Protein AF-A0A7J2HFY8-F1 (afdb_monomer_lite)

Sequence (109 aa):
ETLKGYYGDPVTLMRVFLLDESTCERVFLRILSNLSELERDELWRERAKRGKHGGKIFVRLDKQEAFRGRIRQSDKDPIRVMVEIRGNLDSMRERLERRLQELEASDAP

Secondary structure (DSSP, 8-state):
-EEE-TTS-EEEPP------HHHHHHHHHHHHTTS-HHHHHHHHHHHHTT-SB--EEEEEE-HHHHHTT---B-SSS-EEEEEE--SBHHHHHHHHHHHHHHHHHHS--

Radius of gyration: 15.75 Å; chains: 1; bounding box: 35×38×42 Å

Foldseek 3Di:
DFDQDPVRDTDDDDDDDDDDPVVLLVVVLVLVLLDDPVRLVVQLVVQCVVPFFWAKGKFWFDPVCVVVVHTDGDPPPTDIDIRTDGGTSVVVSVVSVVVSVVVVVVPDD

Structure (mmCIF, N/CA/C/O backbone):
data_AF-A0A7J2HFY8-F1
#
_entry.id   AF-A0A7J2HFY8-F1
#
loop_
_atom_site.group_PDB
_atom_site.id
_atom_site.type_symbol
_atom_site.label_atom_id
_atom_site.label_alt_id
_atom_site.label_comp_id
_atom_site.label_asym_id
_atom_site.label_entity_id
_atom_site.label_seq_id
_atom_site.pdbx_PDB_ins_code
_atom_site.Cartn_x
_atom_site.Cartn_y
_atom_site.Cartn_z
_atom_site.occupancy
_atom_site.B_iso_or_equiv
_atom_site.auth_seq_id
_atom_site.auth_comp_id
_atom_site.auth_asym_id
_atom_site.auth_atom_id
_atom_site.pdbx_PDB_model_num
ATOM 1 N N . GLU A 1 1 ? -12.829 -18.811 7.360 1.00 56.19 1 GLU A N 1
ATOM 2 C CA . GLU A 1 1 ? -12.508 -19.351 8.703 1.00 56.19 1 GLU A CA 1
ATOM 3 C C . GLU A 1 1 ? -13.082 -18.411 9.754 1.00 56.19 1 GLU A C 1
ATOM 5 O O . GLU A 1 1 ? -12.958 -17.200 9.579 1.00 56.19 1 GLU A O 1
ATOM 10 N N . THR A 1 2 ? -13.717 -18.944 10.800 1.00 62.00 2 THR A N 1
ATOM 11 C CA . THR A 1 2 ? -14.179 -18.153 11.953 1.00 62.00 2 THR A CA 1
ATOM 12 C C . THR A 1 2 ? -13.101 -18.210 13.027 1.00 62.00 2 THR A C 1
ATOM 14 O O . THR A 1 2 ? -12.770 -19.284 13.523 1.00 62.00 2 THR A O 1
ATOM 17 N N . LEU A 1 3 ? -12.515 -17.061 13.340 1.00 79.12 3 LEU A N 1
ATOM 18 C CA . LEU A 1 3 ? -11.517 -16.885 14.387 1.00 79.12 3 LEU A CA 1
ATOM 19 C C . LEU A 1 3 ? -12.171 -16.304 15.640 1.00 79.12 3 LEU A C 1
ATOM 21 O O . LEU A 1 3 ? -13.273 -15.767 15.580 1.00 79.12 3 LEU A O 1
ATOM 25 N N . LYS A 1 4 ? -11.483 -16.385 16.779 1.00 74.44 4 LYS A N 1
ATOM 26 C CA . LYS A 1 4 ? -11.875 -15.646 17.984 1.00 74.44 4 LYS A CA 1
ATOM 27 C C . LYS A 1 4 ? -11.131 -14.315 18.013 1.00 74.44 4 LYS A C 1
ATOM 29 O O . LYS A 1 4 ? -9.905 -14.293 17.900 1.00 74.44 4 LYS A O 1
ATOM 34 N N . GLY A 1 5 ? -11.880 -13.222 18.113 1.00 70.12 5 GLY A N 1
ATOM 35 C CA . GLY A 1 5 ? -11.346 -11.877 18.296 1.00 70.12 5 GLY A CA 1
ATOM 36 C C . GLY A 1 5 ? -10.733 -11.689 19.683 1.00 70.12 5 GLY A C 1
ATOM 37 O O . GLY A 1 5 ? -10.768 -12.586 20.524 1.00 70.12 5 GLY A O 1
ATOM 38 N N . TYR A 1 6 ? -10.192 -10.496 19.936 1.00 73.44 6 TYR A N 1
ATOM 39 C CA . TYR A 1 6 ? -9.503 -10.169 21.192 1.00 73.44 6 TYR A CA 1
ATOM 40 C C . TYR A 1 6 ? -10.372 -10.402 22.445 1.00 73.44 6 TYR A C 1
ATOM 42 O O . TYR A 1 6 ? -9.861 -10.847 23.467 1.00 73.44 6 TYR A O 1
ATOM 50 N N . TYR A 1 7 ? -11.686 -10.177 22.345 1.00 78.25 7 TYR A N 1
ATOM 51 C CA . TYR A 1 7 ? -12.652 -10.390 23.431 1.00 78.25 7 TYR A CA 1
ATOM 52 C C . TYR A 1 7 ? -13.385 -11.742 23.364 1.00 78.25 7 TYR A C 1
ATOM 54 O O . TYR A 1 7 ? -14.337 -11.970 24.101 1.00 78.25 7 TYR A O 1
ATOM 62 N N . GLY A 1 8 ? -12.951 -12.663 22.497 1.00 79.38 8 GLY A N 1
ATOM 63 C CA . GLY A 1 8 ? -13.583 -13.975 22.332 1.00 79.38 8 GLY A CA 1
ATOM 64 C C . GLY A 1 8 ? -14.775 -14.002 21.372 1.00 79.38 8 GLY A C 1
ATOM 65 O O . GLY A 1 8 ? -15.261 -15.092 21.066 1.00 79.38 8 GLY A O 1
ATOM 66 N N . ASP A 1 9 ? -15.191 -12.847 20.844 1.00 84.62 9 ASP A N 1
ATOM 67 C CA . ASP A 1 9 ? -16.241 -12.746 19.829 1.00 84.62 9 ASP A CA 1
ATOM 68 C C . ASP A 1 9 ? -15.851 -13.486 18.537 1.00 84.62 9 ASP A C 1
ATOM 70 O O . ASP A 1 9 ? -14.680 -13.451 18.134 1.00 84.62 9 ASP A O 1
ATOM 74 N N . PRO A 1 10 ? -16.798 -14.149 17.848 1.00 83.94 10 PRO A N 1
ATOM 75 C CA . PRO A 1 10 ? -16.526 -14.767 16.559 1.00 83.94 10 PRO A CA 1
ATOM 76 C C . PRO A 1 10 ? -16.240 -13.692 15.502 1.00 83.94 10 PRO A C 1
ATOM 78 O O . PRO A 1 10 ? -17.049 -12.802 15.251 1.00 83.94 10 PRO A O 1
ATOM 81 N N . VAL A 1 11 ? -15.089 -13.799 14.844 1.00 85.50 11 VAL A N 1
ATOM 82 C CA . VAL A 1 11 ? -14.649 -12.915 13.762 1.00 85.50 11 VAL A CA 1
ATOM 83 C C . VAL A 1 11 ? -14.478 -13.731 12.490 1.00 85.50 11 VAL A C 1
ATOM 85 O O . VAL A 1 11 ? -13.813 -14.765 12.479 1.00 85.50 11 VAL A O 1
ATOM 88 N N . THR A 1 12 ? -15.033 -13.251 11.383 1.00 87.94 12 THR A N 1
ATOM 89 C CA . THR A 1 12 ? -14.832 -13.878 10.073 1.00 87.94 12 THR A CA 1
ATOM 90 C C . THR A 1 12 ? -13.541 -13.373 9.447 1.00 87.94 12 THR A C 1
ATOM 92 O O . THR A 1 12 ? -13.382 -12.172 9.226 1.00 87.94 12 THR A O 1
ATOM 95 N N . LEU A 1 13 ? -12.625 -14.285 9.113 1.00 88.19 13 LEU A N 1
ATOM 96 C CA . LEU A 1 13 ? -11.437 -13.940 8.341 1.00 88.19 13 LEU A CA 1
ATOM 97 C C . LEU A 1 13 ? -11.701 -14.095 6.843 1.00 88.19 13 LEU A C 1
ATOM 99 O O . LEU A 1 13 ? -11.936 -15.204 6.354 1.00 88.19 13 LEU A O 1
ATOM 103 N N . MET A 1 14 ? -11.589 -12.981 6.122 1.00 91.19 14 MET A N 1
ATOM 104 C CA . MET A 1 14 ? -11.631 -12.934 4.664 1.00 91.19 14 MET A CA 1
ATOM 105 C C . MET A 1 14 ? -10.215 -12.759 4.115 1.00 91.19 14 MET A C 1
ATOM 107 O O . MET A 1 14 ? -9.477 -11.874 4.548 1.00 91.19 14 MET A O 1
ATOM 111 N N . ARG A 1 15 ? -9.835 -13.607 3.157 1.00 94.12 15 ARG A N 1
ATOM 112 C CA . ARG A 1 15 ? -8.568 -13.511 2.425 1.00 94.12 15 ARG A CA 1
ATOM 113 C C . ARG A 1 15 ? -8.866 -13.494 0.935 1.00 94.12 15 ARG A C 1
ATOM 115 O O . ARG A 1 15 ? -9.585 -14.358 0.446 1.00 94.12 15 ARG A O 1
ATOM 122 N N . VAL A 1 16 ? -8.299 -12.517 0.239 1.00 95.12 16 VAL A N 1
ATOM 123 C CA . VAL A 1 16 ? -8.368 -12.395 -1.218 1.00 95.12 16 VAL A CA 1
ATOM 124 C C . VAL A 1 16 ? -6.942 -12.437 -1.742 1.00 95.12 16 VAL A C 1
ATOM 126 O O . VAL A 1 16 ? -6.077 -11.729 -1.228 1.00 95.12 16 VAL A O 1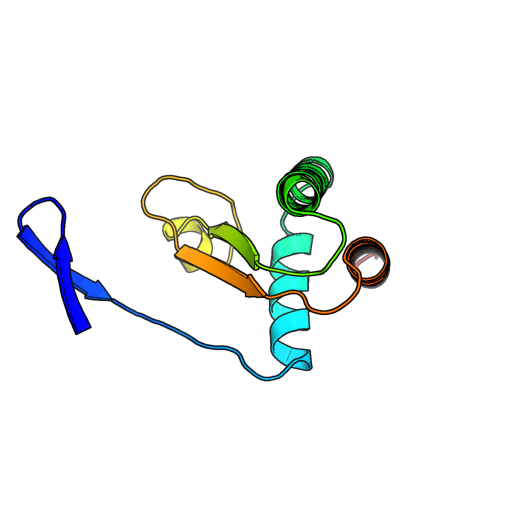
ATOM 129 N N . PHE A 1 17 ? -6.704 -13.277 -2.745 1.00 96.06 17 PHE A N 1
ATOM 130 C CA . PHE A 1 17 ? -5.412 -13.392 -3.407 1.00 96.06 17 PHE A CA 1
ATOM 131 C C . PHE A 1 17 ? -5.557 -12.939 -4.852 1.00 96.06 17 PHE A C 1
ATOM 133 O O . PHE A 1 17 ? -6.388 -13.459 -5.593 1.00 96.06 17 PHE A O 1
ATOM 140 N N . LEU A 1 18 ? -4.732 -11.972 -5.235 1.00 96.50 18 LEU A N 1
ATOM 141 C CA . LEU A 1 18 ? -4.543 -11.573 -6.619 1.00 96.50 18 LEU A CA 1
ATOM 142 C C . LEU A 1 18 ? -3.218 -12.188 -7.068 1.00 96.50 18 LEU A C 1
ATOM 144 O O . LEU A 1 18 ? -2.206 -12.015 -6.390 1.00 96.50 18 LEU A O 1
ATOM 148 N N . LEU A 1 19 ? -3.249 -12.969 -8.147 1.00 93.56 19 LEU A N 1
ATOM 149 C CA . LEU A 1 19 ? -2.076 -13.698 -8.651 1.00 93.56 19 LEU A CA 1
ATOM 150 C C . LEU A 1 19 ? -1.653 -13.232 -10.046 1.00 93.56 19 LEU A C 1
ATOM 152 O O . LEU A 1 19 ? -0.487 -13.364 -10.403 1.00 93.56 19 LEU A O 1
ATOM 156 N N . ASP A 1 20 ? -2.590 -12.679 -10.816 1.00 95.62 20 ASP A N 1
ATOM 157 C CA . ASP A 1 20 ? -2.316 -12.089 -12.121 1.00 95.62 20 ASP A CA 1
ATOM 158 C C . ASP A 1 20 ? -1.529 -10.783 -11.966 1.00 95.62 20 ASP A C 1
ATOM 160 O O . ASP A 1 20 ? -1.986 -9.853 -11.296 1.00 95.62 20 ASP A O 1
ATOM 164 N N . GLU A 1 21 ? -0.367 -10.702 -12.615 1.00 93.69 21 GLU A N 1
ATOM 165 C CA . GLU A 1 21 ? 0.544 -9.557 -12.526 1.00 93.69 21 GLU A CA 1
ATOM 166 C C . GLU A 1 21 ? -0.146 -8.252 -12.930 1.00 93.69 21 GLU A C 1
ATOM 168 O O . GLU A 1 21 ? -0.052 -7.255 -12.212 1.00 93.69 21 GLU A O 1
ATOM 173 N N . SER A 1 22 ? -0.916 -8.274 -14.024 1.00 94.56 22 SER A N 1
ATOM 174 C CA . SER A 1 22 ? -1.592 -7.077 -14.530 1.00 94.56 22 SER A CA 1
ATOM 175 C C . SER A 1 22 ? -2.618 -6.539 -13.525 1.00 94.56 22 SER A C 1
ATOM 177 O O . SER A 1 22 ? -2.729 -5.330 -13.317 1.00 94.56 22 SER A O 1
ATOM 179 N N . THR A 1 23 ? -3.352 -7.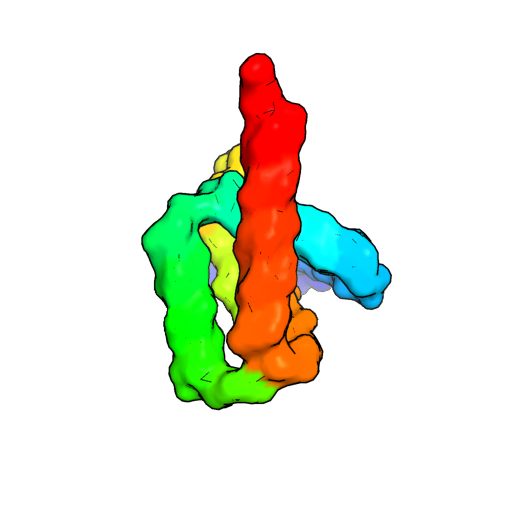436 -12.865 1.00 95.88 23 THR A N 1
ATOM 180 C CA . THR A 1 23 ? -4.364 -7.101 -11.862 1.00 95.88 23 THR A CA 1
ATOM 181 C C . THR A 1 23 ? -3.717 -6.632 -10.567 1.00 95.88 23 THR A C 1
ATOM 183 O O . THR A 1 23 ? -4.142 -5.615 -10.017 1.00 95.88 23 THR A O 1
ATOM 186 N N . CYS A 1 24 ? -2.669 -7.317 -10.107 1.00 96.25 24 CYS A N 1
ATOM 187 C CA . CYS A 1 24 ? -1.878 -6.904 -8.950 1.00 96.25 24 CYS A CA 1
ATOM 188 C C . CYS A 1 24 ? -1.322 -5.493 -9.132 1.00 96.25 24 CYS A C 1
ATOM 190 O O . CYS A 1 24 ? -1.468 -4.654 -8.244 1.00 96.25 24 CYS A O 1
ATOM 192 N N . GLU A 1 25 ? -0.735 -5.213 -10.295 1.00 95.44 25 GLU A N 1
ATOM 193 C CA . GLU A 1 25 ? -0.167 -3.905 -10.592 1.00 95.44 25 GLU A CA 1
ATOM 194 C C . GLU A 1 25 ? -1.243 -2.819 -10.666 1.00 95.44 25 GLU A C 1
ATOM 196 O O . GLU A 1 25 ? -1.075 -1.771 -10.049 1.00 95.44 25 GLU A O 1
ATOM 201 N N . ARG A 1 26 ? -2.379 -3.068 -11.338 1.00 95.19 26 ARG A N 1
ATOM 202 C CA . ARG A 1 26 ? -3.498 -2.105 -11.379 1.00 95.19 26 ARG A CA 1
ATOM 203 C C . ARG A 1 26 ? -4.032 -1.781 -9.984 1.00 95.19 26 ARG A C 1
ATOM 205 O O . ARG A 1 26 ? -4.251 -0.613 -9.671 1.00 95.19 26 ARG A O 1
ATOM 212 N N . VAL A 1 27 ? -4.232 -2.796 -9.142 1.00 95.06 27 VAL A N 1
ATOM 213 C CA . VAL A 1 27 ? -4.707 -2.600 -7.763 1.00 95.06 27 VAL A CA 1
ATOM 214 C C . VAL A 1 27 ? -3.681 -1.826 -6.945 1.00 95.06 27 VAL A C 1
ATOM 216 O O . VAL A 1 27 ? -4.051 -0.903 -6.221 1.00 95.06 27 VAL A O 1
ATOM 219 N N . PHE A 1 28 ? -2.396 -2.153 -7.079 1.00 95.75 28 PHE A N 1
ATOM 220 C CA . PHE A 1 28 ? -1.354 -1.450 -6.343 1.00 95.75 28 PHE A CA 1
ATOM 221 C C . PHE A 1 28 ? -1.202 0.004 -6.801 1.00 95.75 28 PHE A C 1
ATOM 223 O O . PHE A 1 28 ? -1.148 0.887 -5.951 1.00 95.75 28 PHE A O 1
ATOM 230 N N . LEU A 1 29 ? -1.248 0.278 -8.108 1.00 95.62 29 LEU A N 1
ATOM 231 C CA . LEU A 1 29 ? -1.267 1.643 -8.645 1.00 95.62 29 LEU A CA 1
ATOM 232 C C . LEU A 1 29 ? -2.458 2.442 -8.117 1.00 95.62 29 LEU A C 1
ATOM 234 O O . LEU A 1 29 ? -2.278 3.580 -7.701 1.00 95.62 29 LEU A O 1
ATOM 238 N N . ARG A 1 30 ? -3.655 1.845 -8.052 1.00 93.62 30 ARG A N 1
ATOM 239 C CA . ARG A 1 30 ? -4.829 2.517 -7.476 1.00 93.62 30 ARG A CA 1
ATOM 240 C C . ARG A 1 30 ? -4.641 2.848 -5.996 1.00 93.62 30 ARG A C 1
ATOM 242 O O . ARG A 1 30 ? -5.121 3.883 -5.545 1.00 93.62 30 ARG A O 1
ATOM 249 N N . ILE A 1 31 ? -3.966 1.988 -5.234 1.00 94.50 31 ILE A N 1
ATOM 250 C CA . ILE A 1 31 ? -3.618 2.287 -3.840 1.00 94.50 31 ILE A CA 1
ATOM 251 C C . ILE A 1 31 ? -2.632 3.456 -3.797 1.00 94.50 31 ILE A C 1
ATOM 253 O O . ILE A 1 31 ? -2.903 4.435 -3.110 1.00 94.50 31 ILE A O 1
ATOM 257 N N . LEU A 1 32 ? -1.535 3.383 -4.558 1.00 94.56 32 LEU A N 1
ATOM 258 C CA . LEU A 1 32 ? -0.498 4.417 -4.590 1.00 94.56 32 LEU A CA 1
ATOM 259 C C . LEU A 1 32 ? -1.038 5.782 -5.043 1.00 94.56 32 LEU A C 1
ATOM 261 O O . LEU A 1 32 ? -0.667 6.792 -4.456 1.00 94.56 32 LEU A O 1
ATOM 265 N N . SER A 1 33 ? -1.956 5.821 -6.013 1.00 93.38 33 SER A N 1
ATOM 266 C CA . SER A 1 33 ? -2.569 7.064 -6.508 1.00 93.38 33 SER A CA 1
ATOM 267 C C . SER A 1 33 ? -3.456 7.765 -5.472 1.00 93.38 33 SER A C 1
ATOM 269 O O . SER A 1 33 ? -3.865 8.899 -5.680 1.00 93.38 33 SER A O 1
ATOM 271 N N . ASN A 1 34 ? -3.823 7.078 -4.385 1.00 91.62 34 ASN A N 1
ATOM 272 C CA . ASN A 1 34 ? -4.587 7.654 -3.275 1.00 91.62 34 ASN A CA 1
ATOM 273 C C . ASN A 1 34 ? -3.694 8.035 -2.084 1.00 91.62 34 ASN A C 1
ATOM 275 O O . ASN A 1 34 ? -4.202 8.551 -1.090 1.00 91.62 34 ASN A O 1
ATOM 279 N N . LEU A 1 35 ? -2.389 7.770 -2.167 1.00 90.69 35 LEU A N 1
ATOM 280 C CA . LEU A 1 35 ? -1.401 8.207 -1.188 1.00 90.69 35 LEU A CA 1
ATOM 281 C C . LEU A 1 35 ? -0.756 9.503 -1.668 1.00 90.69 35 LEU A C 1
ATOM 283 O O . LEU A 1 35 ? -0.489 9.662 -2.859 1.00 90.69 35 LEU A O 1
ATOM 287 N N . SER A 1 36 ? -0.456 10.405 -0.740 1.00 90.81 36 SER A N 1
ATOM 288 C CA . SER A 1 36 ? 0.409 11.552 -1.020 1.00 90.81 36 SER A CA 1
ATOM 289 C C . SER A 1 36 ? 1.820 11.098 -1.408 1.00 90.81 36 SER A C 1
ATOM 291 O O . SER A 1 36 ? 2.248 9.988 -1.085 1.00 90.81 36 SER A O 1
ATOM 293 N N . GLU A 1 37 ? 2.571 11.970 -2.080 1.00 92.19 37 GLU A N 1
ATOM 294 C CA . GLU A 1 37 ? 3.969 11.703 -2.441 1.00 92.19 37 GLU A CA 1
ATOM 295 C C . GLU A 1 37 ? 4.820 11.341 -1.212 1.00 92.19 37 GLU A C 1
ATOM 297 O O . GLU A 1 37 ? 5.571 10.369 -1.247 1.00 92.19 37 GLU A O 1
ATOM 302 N N 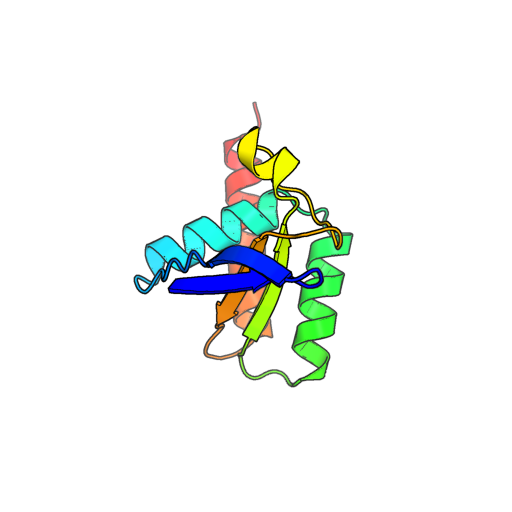. LEU A 1 38 ? 4.621 12.044 -0.089 1.00 92.75 38 LEU A N 1
ATOM 303 C CA . LEU A 1 38 ? 5.313 11.762 1.170 1.00 92.75 38 LEU A CA 1
ATOM 304 C C . LEU A 1 38 ? 5.018 10.346 1.688 1.00 92.75 38 LEU A C 1
ATOM 306 O O . LEU A 1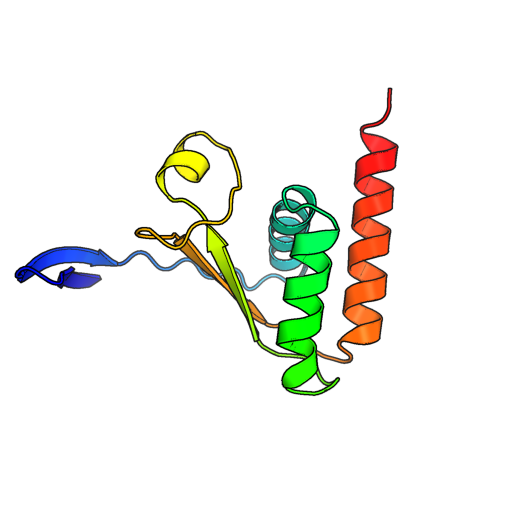 38 ? 5.938 9.618 2.056 1.00 92.75 38 LEU A O 1
ATOM 310 N N . GLU A 1 39 ? 3.749 9.930 1.682 1.00 91.81 39 GLU A N 1
ATOM 311 C CA . GLU A 1 39 ? 3.352 8.582 2.108 1.00 91.81 39 GLU A CA 1
ATOM 312 C C . GLU A 1 39 ? 3.933 7.493 1.193 1.00 91.81 39 GLU A C 1
ATOM 314 O O . GLU A 1 39 ? 4.362 6.439 1.677 1.00 91.81 39 GLU A O 1
ATOM 319 N N . ARG A 1 40 ? 3.976 7.731 -0.129 1.00 94.06 40 ARG A N 1
ATOM 320 C CA . ARG A 1 40 ? 4.625 6.809 -1.077 1.00 94.06 40 ARG A CA 1
ATOM 321 C C . ARG A 1 40 ? 6.118 6.694 -0.783 1.00 94.06 40 ARG A C 1
ATOM 323 O O . ARG A 1 40 ? 6.647 5.586 -0.698 1.00 94.06 40 ARG A O 1
ATOM 330 N N . ASP A 1 41 ? 6.788 7.818 -0.565 1.00 94.50 41 ASP A N 1
ATOM 331 C CA . ASP A 1 41 ? 8.216 7.871 -0.259 1.00 94.50 41 ASP A CA 1
ATOM 332 C C . ASP A 1 41 ? 8.576 7.162 1.046 1.00 94.50 41 ASP A C 1
ATOM 334 O O . ASP A 1 41 ? 9.582 6.445 1.107 1.00 94.50 41 ASP A O 1
ATOM 338 N N . GLU A 1 42 ? 7.759 7.316 2.086 1.00 93.62 42 GLU A N 1
ATOM 339 C CA . GLU A 1 42 ? 7.906 6.573 3.337 1.00 93.62 42 GLU A CA 1
ATOM 340 C C . GLU A 1 42 ? 7.775 5.066 3.105 1.00 93.62 42 GLU A C 1
ATOM 342 O O . GLU A 1 42 ? 8.630 4.295 3.546 1.00 93.62 42 GLU A O 1
ATOM 347 N N . LEU A 1 43 ? 6.771 4.638 2.339 1.00 93.50 43 LEU A N 1
ATOM 348 C CA . LEU A 1 43 ? 6.549 3.234 1.998 1.00 93.50 43 LEU A CA 1
ATOM 349 C C . LEU A 1 43 ? 7.737 2.630 1.228 1.00 93.50 43 LEU A C 1
ATOM 351 O O . LEU A 1 43 ? 8.203 1.531 1.558 1.00 93.50 43 LEU A O 1
ATOM 355 N N . TRP A 1 44 ? 8.286 3.361 0.254 1.00 94.38 44 TRP A N 1
ATOM 356 C CA . TRP A 1 44 ? 9.488 2.949 -0.474 1.00 94.38 44 TRP A CA 1
ATOM 357 C C . TRP A 1 44 ? 10.718 2.891 0.428 1.00 94.38 44 TRP A C 1
ATOM 359 O O . TRP A 1 44 ? 11.485 1.928 0.363 1.00 94.38 44 TRP A O 1
ATOM 369 N N . ARG A 1 45 ? 10.892 3.883 1.306 1.00 93.50 45 ARG A N 1
ATOM 370 C CA . ARG A 1 45 ? 12.008 3.957 2.257 1.00 93.50 45 ARG A CA 1
ATOM 371 C C . ARG A 1 45 ? 11.972 2.808 3.257 1.00 93.50 45 ARG A C 1
ATOM 373 O O . ARG A 1 45 ? 12.990 2.145 3.453 1.00 93.50 45 ARG A O 1
ATOM 380 N N . GLU A 1 46 ? 10.814 2.526 3.852 1.00 92.44 46 GLU A N 1
ATOM 381 C CA . GLU A 1 46 ? 10.628 1.390 4.761 1.00 92.44 46 GLU A CA 1
ATOM 382 C C . GLU A 1 46 ? 10.915 0.063 4.060 1.00 92.44 46 GLU A C 1
ATOM 384 O O . GLU A 1 46 ? 11.550 -0.828 4.639 1.00 92.44 46 GLU A O 1
ATOM 389 N N . ARG A 1 47 ? 10.518 -0.072 2.787 1.00 93.44 47 ARG A N 1
ATOM 390 C CA . ARG A 1 47 ? 10.884 -1.252 2.008 1.00 93.44 47 ARG A CA 1
ATOM 391 C C . ARG A 1 47 ? 12.390 -1.310 1.765 1.00 93.44 47 ARG A C 1
ATOM 393 O O . ARG A 1 47 ? 12.974 -2.372 1.970 1.00 93.44 47 ARG A O 1
ATOM 400 N N . ALA A 1 48 ? 13.028 -0.215 1.365 1.00 93.25 48 ALA A N 1
ATOM 401 C CA . ALA A 1 48 ? 14.454 -0.166 1.038 1.00 93.25 48 ALA A CA 1
ATOM 402 C C . ALA A 1 48 ? 15.369 -0.513 2.228 1.00 93.25 48 ALA A C 1
ATOM 404 O O . ALA A 1 48 ? 16.440 -1.084 2.017 1.00 93.25 48 ALA A O 1
ATOM 405 N N . LYS A 1 49 ? 14.928 -0.291 3.481 1.00 93.31 49 LYS A N 1
ATOM 406 C CA . LYS A 1 49 ? 15.643 -0.746 4.697 1.00 93.31 49 LYS A CA 1
ATOM 407 C C . LYS A 1 49 ? 15.920 -2.254 4.717 1.00 93.31 49 LYS A C 1
ATOM 409 O O . LYS A 1 49 ? 16.831 -2.700 5.405 1.00 93.31 49 LYS A O 1
ATOM 414 N N . ARG A 1 50 ? 15.143 -3.049 3.971 1.00 91.88 50 ARG A N 1
ATOM 415 C CA . ARG A 1 50 ? 15.302 -4.511 3.851 1.00 91.88 50 ARG A CA 1
ATOM 416 C C . ARG A 1 50 ? 16.144 -4.930 2.637 1.00 91.88 50 ARG A C 1
ATOM 418 O O . ARG A 1 50 ? 16.163 -6.107 2.293 1.00 91.88 50 ARG A O 1
ATOM 425 N N . GLY A 1 51 ? 16.808 -3.981 1.976 1.00 91.75 51 GLY A N 1
ATOM 426 C CA . GLY A 1 51 ? 17.648 -4.196 0.799 1.00 91.75 51 GLY A CA 1
ATOM 427 C C . GLY A 1 51 ? 16.972 -3.827 -0.525 1.00 91.75 51 GLY A C 1
ATOM 428 O O . GLY A 1 51 ? 15.755 -3.645 -0.596 1.00 91.75 51 GLY A O 1
ATOM 429 N N . LYS A 1 52 ? 17.796 -3.738 -1.580 1.00 89.75 52 LYS A N 1
ATOM 430 C CA . LYS A 1 52 ? 17.408 -3.296 -2.935 1.00 89.75 52 LYS A CA 1
ATOM 431 C C . LYS A 1 52 ? 16.763 -4.373 -3.808 1.00 89.75 52 LYS A C 1
ATOM 433 O O . LYS A 1 52 ? 16.183 -4.065 -4.845 1.00 89.75 52 LYS A O 1
ATOM 438 N N . HIS A 1 53 ? 16.863 -5.635 -3.412 1.00 91.62 53 HIS A N 1
ATOM 439 C CA . HIS A 1 53 ? 16.091 -6.700 -4.042 1.00 91.62 53 HIS A CA 1
ATOM 440 C C . HIS A 1 53 ? 14.634 -6.590 -3.588 1.00 91.62 53 HIS A C 1
ATOM 442 O O . HIS A 1 53 ? 14.381 -6.198 -2.448 1.00 91.62 53 HIS A O 1
ATOM 448 N N . GLY A 1 54 ? 13.693 -6.908 -4.478 1.00 87.75 54 GLY A N 1
ATOM 449 C CA . GLY A 1 54 ? 12.249 -6.849 -4.266 1.00 87.75 54 GLY A CA 1
ATOM 450 C C . GLY A 1 54 ? 1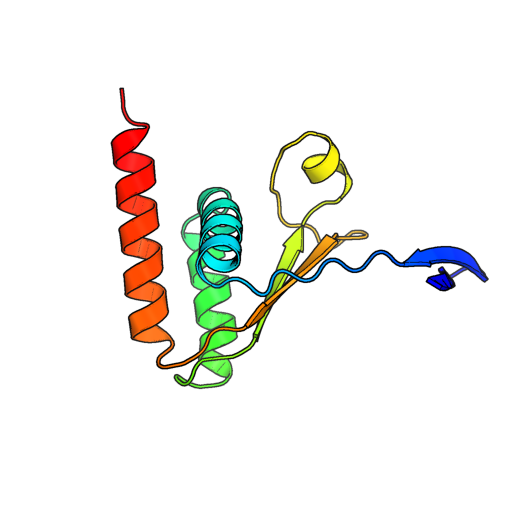1.796 -7.627 -3.032 1.00 87.75 54 GLY A C 1
ATOM 451 O O . GLY A 1 54 ? 12.555 -8.352 -2.399 1.00 87.75 54 GLY A O 1
ATOM 452 N N . GLY A 1 55 ? 10.569 -7.409 -2.574 1.00 93.56 55 GLY A N 1
ATOM 453 C CA . GLY A 1 55 ? 9.982 -8.165 -1.469 1.00 93.56 55 GLY A CA 1
ATOM 454 C C . GLY A 1 55 ? 8.666 -7.558 -1.023 1.00 93.56 55 GLY A C 1
ATOM 455 O O . GLY A 1 55 ? 8.004 -6.880 -1.800 1.00 93.56 55 GLY A O 1
ATOM 456 N N . LYS A 1 56 ? 8.294 -7.784 0.235 1.00 95.00 56 LYS A N 1
ATOM 457 C CA . LYS A 1 56 ? 6.943 -7.478 0.711 1.00 95.00 56 LYS A CA 1
ATOM 458 C C . LYS A 1 56 ? 6.799 -6.030 1.167 1.00 95.00 56 LYS A C 1
ATOM 460 O O . LYS A 1 56 ? 7.563 -5.568 2.014 1.00 95.00 56 LYS A O 1
ATOM 465 N N . ILE A 1 57 ? 5.785 -5.366 0.635 1.00 95.12 57 ILE A N 1
ATOM 466 C CA . ILE A 1 57 ? 5.273 -4.074 1.080 1.00 95.12 57 ILE A CA 1
ATOM 467 C C . ILE A 1 57 ? 3.946 -4.322 1.783 1.00 95.12 57 ILE A C 1
ATOM 469 O O . ILE A 1 57 ? 3.136 -5.127 1.324 1.00 95.12 57 ILE A O 1
ATOM 473 N N . PHE A 1 58 ? 3.731 -3.641 2.903 1.00 93.69 58 PHE A N 1
ATOM 474 C CA . PHE A 1 58 ? 2.505 -3.752 3.679 1.00 93.69 58 PHE A CA 1
ATOM 475 C C . PHE A 1 58 ? 1.810 -2.401 3.713 1.00 93.69 58 PHE A C 1
ATOM 477 O O . PHE A 1 58 ? 2.419 -1.414 4.112 1.00 93.69 58 PHE A O 1
ATOM 484 N N . VAL A 1 59 ? 0.536 -2.382 3.335 1.00 93.69 59 VAL A N 1
ATOM 485 C CA . VAL A 1 59 ? -0.331 -1.204 3.416 1.00 93.69 59 VAL A CA 1
ATOM 486 C C . VAL A 1 59 ? -1.511 -1.543 4.313 1.00 93.69 59 VAL A C 1
ATOM 488 O O . VAL A 1 59 ? -2.052 -2.653 4.268 1.00 93.69 59 VAL A O 1
ATOM 491 N N . ARG A 1 60 ? -1.899 -0.598 5.166 1.00 94.19 60 ARG A N 1
ATOM 492 C CA . ARG A 1 60 ? -3.035 -0.738 6.076 1.00 94.19 60 ARG A CA 1
ATOM 493 C C . ARG A 1 60 ? -4.104 0.255 5.666 1.00 94.19 60 ARG A C 1
ATOM 495 O O . ARG A 1 60 ? -3.895 1.453 5.805 1.00 94.19 60 ARG A O 1
ATOM 502 N N . LEU A 1 61 ? -5.216 -0.243 5.138 1.00 94.25 61 LEU A N 1
ATOM 503 C CA . LEU A 1 61 ? -6.308 0.595 4.652 1.00 94.25 61 LEU A CA 1
ATOM 504 C C . LEU A 1 61 ? -7.430 0.683 5.682 1.00 94.25 61 LEU A C 1
ATOM 506 O O . LEU A 1 61 ? -7.797 -0.320 6.295 1.00 94.25 61 LEU A O 1
ATOM 510 N N . ASP A 1 62 ? -8.007 1.868 5.839 1.00 94.44 62 ASP A N 1
ATOM 511 C CA . ASP A 1 62 ? -9.172 2.080 6.687 1.00 94.44 62 ASP A CA 1
ATOM 512 C C . ASP A 1 62 ? -10.386 1.313 6.146 1.00 94.44 62 ASP A C 1
ATOM 514 O O . ASP A 1 62 ? -10.822 1.508 5.009 1.00 94.44 62 ASP A O 1
ATOM 518 N N . LYS A 1 63 ? -10.943 0.427 6.975 1.00 93.94 63 LYS A N 1
ATOM 519 C CA . LYS A 1 63 ? -12.063 -0.440 6.595 1.00 93.94 63 LYS A CA 1
ATOM 520 C C . LYS A 1 63 ? -13.347 0.349 6.319 1.00 93.94 63 LYS A C 1
ATOM 522 O O . LYS A 1 63 ? -14.093 -0.008 5.409 1.00 93.94 63 LYS A O 1
ATOM 527 N N . GLN A 1 64 ? -13.604 1.408 7.087 1.00 94.44 64 GLN A N 1
ATOM 528 C CA . GLN A 1 64 ? -14.823 2.213 6.973 1.00 94.44 64 GLN A CA 1
ATOM 529 C C . GLN A 1 64 ? -14.769 3.118 5.741 1.00 94.44 64 GLN A C 1
ATOM 531 O O . GLN A 1 64 ? -15.762 3.273 5.031 1.00 94.44 64 GLN A O 1
ATOM 536 N N . GLU A 1 65 ? -13.602 3.688 5.450 1.00 94.38 65 GLU A N 1
ATOM 537 C CA . GLU A 1 65 ? -13.409 4.513 4.258 1.00 94.38 65 GLU A CA 1
ATOM 538 C C . GLU A 1 65 ? -13.393 3.664 2.983 1.00 94.38 65 GLU A C 1
ATOM 540 O O . GLU A 1 65 ? -14.038 4.046 2.005 1.00 94.38 65 GLU A O 1
ATOM 545 N N . ALA A 1 66 ? -12.776 2.476 3.015 1.00 92.75 66 ALA A N 1
ATOM 546 C CA . ALA A 1 66 ? -12.793 1.538 1.891 1.00 92.75 66 ALA A CA 1
ATOM 547 C C . ALA A 1 66 ? -14.217 1.087 1.539 1.00 92.75 66 ALA A C 1
ATOM 549 O O . ALA A 1 66 ? -14.569 1.025 0.362 1.00 92.75 66 ALA A O 1
ATOM 550 N N . PHE A 1 67 ? -15.067 0.851 2.546 1.00 92.81 67 PHE A N 1
ATOM 551 C CA . PHE A 1 67 ? -16.489 0.561 2.334 1.00 92.81 67 PHE A CA 1
ATOM 552 C C . PHE A 1 67 ? -17.225 1.702 1.609 1.00 92.81 67 PHE A C 1
ATOM 554 O O . PHE A 1 67 ? -18.165 1.460 0.857 1.00 92.81 67 PHE A O 1
ATOM 561 N N . ARG A 1 68 ? -16.765 2.946 1.778 1.00 94.19 68 ARG A N 1
ATOM 562 C CA . ARG A 1 68 ? -17.283 4.141 1.090 1.00 94.19 68 ARG A CA 1
ATOM 563 C C . ARG A 1 68 ? -16.598 4.419 -0.253 1.00 94.19 68 ARG A C 1
ATOM 565 O O . ARG A 1 68 ? -16.799 5.488 -0.822 1.00 94.19 68 ARG A O 1
ATOM 572 N N . GLY A 1 69 ? -15.763 3.502 -0.741 1.00 89.75 69 GLY A N 1
ATOM 573 C CA . GLY A 1 69 ? -15.016 3.657 -1.991 1.00 89.75 69 GLY A CA 1
ATOM 574 C C . GLY A 1 69 ? -13.804 4.591 -1.902 1.00 89.75 69 GLY A C 1
ATOM 575 O O . GLY A 1 69 ? -13.258 4.969 -2.937 1.00 89.75 69 GLY A O 1
ATOM 576 N N . ARG A 1 70 ? -13.369 4.970 -0.692 1.00 91.25 70 ARG A N 1
ATOM 577 C CA . ARG A 1 70 ? -12.204 5.840 -0.462 1.00 91.25 70 ARG A CA 1
ATOM 578 C C . ARG A 1 70 ? -11.020 5.028 0.053 1.00 91.25 70 ARG A C 1
ATOM 580 O O . ARG A 1 70 ? -11.171 4.210 0.953 1.00 91.25 70 ARG A O 1
ATOM 587 N N . ILE A 1 71 ? -9.828 5.273 -0.481 1.00 90.12 71 ILE A N 1
ATOM 588 C CA . ILE A 1 71 ? -8.600 4.617 -0.018 1.00 90.12 71 ILE A CA 1
ATOM 589 C C . ILE A 1 71 ? -7.879 5.579 0.926 1.00 90.12 71 ILE A C 1
ATOM 591 O O . ILE A 1 71 ? -7.489 6.668 0.522 1.00 90.12 71 ILE A O 1
ATOM 595 N N . ARG A 1 72 ? -7.737 5.187 2.196 1.00 89.94 72 ARG A N 1
ATOM 596 C CA . ARG A 1 72 ? -7.018 5.945 3.233 1.00 89.94 72 ARG A CA 1
ATOM 597 C C . ARG A 1 72 ? -6.236 5.001 4.128 1.00 89.94 72 ARG A C 1
ATOM 599 O O . ARG A 1 72 ? -6.699 3.887 4.371 1.00 89.94 72 ARG A O 1
ATOM 606 N N . GLN A 1 73 ? -5.086 5.444 4.630 1.00 88.38 73 GLN A N 1
ATOM 607 C CA . GLN A 1 73 ? -4.313 4.665 5.594 1.00 88.38 73 GLN A CA 1
ATOM 608 C C . GLN A 1 73 ? -4.906 4.763 7.004 1.00 88.38 73 GLN A C 1
ATOM 610 O O . GLN A 1 73 ? -5.441 5.802 7.387 1.00 88.38 73 GLN A O 1
ATOM 615 N N . SER A 1 74 ? -4.839 3.675 7.774 1.00 90.12 74 SER A N 1
ATOM 616 C CA . SER A 1 74 ? -5.301 3.641 9.168 1.00 90.12 74 SER A CA 1
ATOM 617 C C . SER A 1 74 ? -4.678 2.477 9.931 1.00 90.12 74 SER A C 1
ATOM 619 O O . SER A 1 74 ? -4.450 1.404 9.375 1.00 90.12 74 SER A O 1
ATOM 621 N N . ASP A 1 75 ? -4.450 2.665 11.229 1.00 88.62 75 ASP A N 1
ATOM 622 C CA . ASP A 1 75 ? -4.021 1.600 12.142 1.00 88.62 75 ASP A CA 1
ATOM 623 C C . ASP A 1 75 ? -5.185 0.951 12.907 1.00 88.62 75 ASP A C 1
ATOM 625 O O . ASP A 1 75 ? -5.012 -0.092 13.545 1.00 88.62 75 ASP A O 1
ATOM 629 N N . LYS A 1 76 ? -6.389 1.531 12.834 1.00 89.06 76 LYS A N 1
ATOM 630 C CA . LYS A 1 76 ? -7.555 1.085 13.602 1.00 89.06 76 LYS A CA 1
ATOM 631 C C . LYS A 1 76 ? -8.374 0.067 12.807 1.00 89.06 76 LYS A C 1
ATOM 633 O O . LYS A 1 76 ? -9.155 0.436 11.940 1.00 89.06 76 LYS A O 1
ATOM 638 N N . ASP A 1 77 ? -8.203 -1.215 13.137 1.00 86.38 77 ASP A N 1
ATOM 639 C CA . ASP A 1 77 ? -8.867 -2.357 12.477 1.00 86.38 77 ASP A CA 1
ATOM 640 C C . ASP A 1 77 ? -8.788 -2.327 10.926 1.00 86.38 77 ASP A C 1
ATOM 642 O O . ASP A 1 77 ? -9.810 -2.329 10.229 1.00 86.38 77 ASP A O 1
ATOM 646 N N . PRO A 1 78 ? -7.568 -2.276 10.356 1.00 93.94 78 PRO A N 1
ATOM 647 C CA . PRO A 1 78 ? -7.397 -2.046 8.931 1.00 93.94 78 PRO A CA 1
ATOM 648 C C . PRO A 1 78 ? -7.608 -3.299 8.083 1.00 93.94 78 PRO A C 1
ATOM 650 O O . PRO A 1 78 ? -7.346 -4.432 8.500 1.00 93.94 78 PRO A O 1
ATOM 653 N N . ILE A 1 79 ? -7.948 -3.073 6.816 1.00 94.50 79 ILE A N 1
ATOM 654 C CA . ILE A 1 79 ? -7.734 -4.048 5.749 1.00 94.50 79 ILE A CA 1
ATOM 655 C C . ILE A 1 79 ? -6.226 -4.100 5.485 1.00 94.50 79 ILE A C 1
ATOM 657 O O . ILE A 1 79 ? -5.611 -3.115 5.072 1.00 94.50 79 ILE A O 1
ATOM 661 N N . ARG A 1 80 ? -5.610 -5.253 5.754 1.00 95.69 80 ARG A N 1
ATOM 662 C CA . ARG A 1 80 ? -4.171 -5.461 5.552 1.00 95.69 80 ARG A CA 1
ATOM 663 C C . ARG A 1 80 ? -3.915 -5.918 4.124 1.00 95.69 80 ARG A C 1
ATOM 665 O O . ARG A 1 80 ? -4.321 -7.016 3.750 1.00 95.69 80 ARG A O 1
ATOM 672 N N . VAL A 1 81 ? -3.197 -5.101 3.365 1.00 96.12 81 VAL A N 1
ATOM 673 C CA . VAL A 1 81 ? -2.751 -5.420 2.009 1.00 96.12 81 VAL A CA 1
ATOM 674 C C . VAL A 1 81 ? -1.262 -5.738 2.053 1.00 96.12 81 VAL A C 1
ATOM 676 O O . VAL A 1 81 ? -0.472 -4.989 2.624 1.00 96.12 81 VAL A O 1
ATOM 679 N N . MET A 1 82 ? -0.878 -6.866 1.460 1.00 96.50 82 MET A N 1
ATOM 680 C CA . MET A 1 82 ? 0.518 -7.252 1.271 1.00 96.50 82 MET A CA 1
ATOM 681 C C . MET A 1 82 ? 0.783 -7.363 -0.223 1.00 96.50 82 MET A C 1
ATOM 683 O O . MET A 1 82 ? 0.105 -8.123 -0.912 1.00 96.50 82 MET A O 1
ATOM 687 N N . VAL A 1 83 ? 1.759 -6.600 -0.703 1.00 96.25 83 VAL A N 1
ATOM 688 C CA . VAL A 1 83 ? 2.197 -6.609 -2.098 1.00 96.25 83 VAL A CA 1
ATOM 689 C C . VAL A 1 83 ? 3.592 -7.207 -2.151 1.00 96.25 83 VAL A C 1
ATOM 691 O O . VAL A 1 83 ? 4.505 -6.731 -1.477 1.00 96.25 83 VAL A O 1
ATOM 694 N N . GLU A 1 84 ? 3.764 -8.262 -2.940 1.00 95.50 84 GLU A N 1
ATOM 695 C CA . GLU A 1 84 ? 5.072 -8.861 -3.188 1.00 95.50 84 GLU A CA 1
ATOM 696 C C . GLU A 1 84 ? 5.680 -8.265 -4.458 1.00 95.50 84 GLU A C 1
ATOM 698 O O . GLU A 1 84 ? 5.187 -8.486 -5.560 1.00 95.50 84 GLU A O 1
ATOM 703 N N . ILE A 1 85 ? 6.771 -7.519 -4.301 1.00 94.06 85 ILE A N 1
ATOM 704 C CA . ILE A 1 85 ? 7.573 -7.017 -5.416 1.00 94.06 85 ILE A CA 1
ATOM 705 C C . ILE A 1 85 ? 8.685 -8.014 -5.725 1.00 94.06 85 ILE A C 1
ATOM 707 O O . ILE A 1 85 ? 9.376 -8.484 -4.823 1.00 94.06 85 ILE A O 1
ATOM 711 N N . ARG A 1 86 ? 8.914 -8.289 -7.008 1.00 92.25 86 ARG A N 1
ATOM 712 C CA . ARG A 1 86 ? 10.025 -9.121 -7.490 1.00 92.25 86 ARG A CA 1
ATOM 713 C C . ARG A 1 86 ? 11.005 -8.276 -8.303 1.00 92.25 86 ARG A C 1
ATOM 715 O O . ARG A 1 86 ? 10.621 -7.256 -8.865 1.00 92.25 86 ARG A O 1
ATOM 722 N N . GLY A 1 87 ? 12.267 -8.698 -8.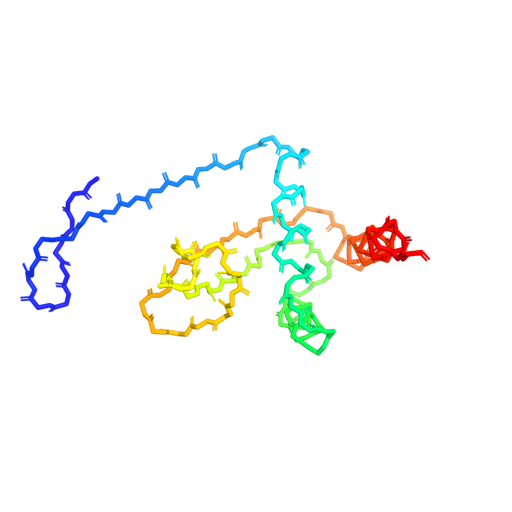360 1.00 93.31 87 GLY A N 1
ATOM 723 C CA . GLY A 1 87 ? 13.313 -8.007 -9.125 1.00 93.31 87 GLY A CA 1
ATOM 724 C C . GLY A 1 87 ? 14.010 -6.885 -8.351 1.00 93.31 87 GLY A C 1
ATOM 725 O O . GLY A 1 87 ? 14.219 -7.002 -7.146 1.00 93.31 87 GLY A O 1
ATOM 726 N N . ASN A 1 88 ? 14.429 -5.826 -9.042 1.00 94.94 88 ASN A N 1
ATOM 727 C CA . ASN A 1 88 ? 15.083 -4.664 -8.438 1.00 94.94 88 ASN A CA 1
ATOM 728 C C . ASN A 1 88 ? 14.032 -3.653 -7.937 1.00 94.94 88 ASN A C 1
ATOM 730 O O . ASN A 1 88 ? 13.113 -3.300 -8.674 1.00 94.94 88 ASN A O 1
ATOM 734 N N . LEU A 1 89 ? 14.161 -3.203 -6.685 1.00 94.06 89 LEU A N 1
ATOM 735 C CA . LEU A 1 89 ? 13.214 -2.280 -6.055 1.00 94.06 89 LEU A CA 1
ATOM 736 C C . LEU A 1 89 ? 13.242 -0.883 -6.687 1.00 94.06 89 LEU A C 1
ATOM 738 O O . LEU A 1 89 ? 12.175 -0.318 -6.912 1.00 94.06 89 LEU A O 1
ATOM 742 N N . ASP A 1 90 ? 14.432 -0.354 -6.980 1.00 93.50 90 ASP A N 1
ATOM 743 C CA . ASP A 1 90 ? 14.615 0.991 -7.541 1.00 93.50 90 ASP A CA 1
ATOM 744 C C . ASP A 1 90 ? 13.962 1.061 -8.935 1.00 93.50 90 ASP A C 1
ATOM 746 O O . ASP A 1 90 ? 13.104 1.907 -9.180 1.00 93.50 90 ASP A O 1
ATOM 750 N N . SER A 1 91 ? 14.241 0.076 -9.799 1.00 94.50 91 SER A N 1
ATOM 751 C CA . SER A 1 91 ? 13.617 -0.027 -11.127 1.00 94.50 91 SER A CA 1
ATOM 752 C C . SER A 1 91 ? 12.096 -0.203 -11.058 1.00 94.50 91 SER A C 1
ATOM 754 O O . SER A 1 91 ? 11.368 0.333 -11.892 1.00 94.50 91 SER A O 1
ATOM 756 N N . MET A 1 92 ? 11.592 -0.956 -10.072 1.00 93.50 92 MET A N 1
ATOM 757 C CA . MET A 1 92 ? 10.150 -1.131 -9.889 1.00 93.50 92 MET A CA 1
ATOM 758 C C . MET A 1 92 ? 9.478 0.168 -9.440 1.00 93.50 92 MET A C 1
ATOM 760 O O . MET A 1 92 ? 8.422 0.514 -9.969 1.00 93.50 92 MET A O 1
ATOM 764 N N . ARG A 1 93 ? 10.087 0.886 -8.488 1.00 94.56 93 ARG A N 1
ATOM 765 C CA . ARG A 1 93 ? 9.606 2.192 -8.028 1.00 94.56 93 ARG A CA 1
ATOM 766 C C . ARG A 1 93 ? 9.533 3.167 -9.195 1.00 94.56 93 ARG A C 1
ATOM 768 O O . ARG A 1 93 ? 8.467 3.712 -9.440 1.00 94.56 93 ARG A O 1
ATOM 775 N N . GLU A 1 94 ? 10.620 3.326 -9.949 1.00 95.12 94 GLU A N 1
ATOM 776 C CA . GLU A 1 94 ? 10.661 4.218 -11.116 1.00 95.12 94 GLU A CA 1
ATOM 777 C C . GLU A 1 94 ? 9.555 3.897 -12.128 1.00 95.12 94 GLU A C 1
ATOM 779 O O . GLU A 1 94 ? 8.878 4.797 -12.625 1.00 95.12 94 GLU A O 1
ATOM 784 N N . ARG A 1 95 ? 9.337 2.606 -12.408 1.00 95.38 95 ARG A N 1
ATOM 785 C CA . ARG A 1 95 ? 8.280 2.153 -13.318 1.00 95.38 95 ARG A CA 1
ATOM 786 C C . ARG A 1 95 ? 6.887 2.522 -12.808 1.00 95.38 95 ARG A C 1
ATOM 788 O O . ARG A 1 95 ? 6.065 2.977 -13.596 1.00 95.38 95 ARG A O 1
ATOM 795 N N . LEU A 1 96 ? 6.613 2.321 -11.520 1.00 95.06 96 LEU A N 1
ATOM 796 C CA . LEU A 1 96 ? 5.303 2.605 -10.928 1.00 95.06 96 LEU A CA 1
ATOM 797 C C . LEU A 1 96 ? 5.038 4.109 -10.801 1.00 95.06 96 LEU A C 1
ATOM 799 O O . LEU A 1 96 ? 3.946 4.541 -11.151 1.00 95.06 96 LEU A O 1
ATOM 803 N N . GLU A 1 97 ? 6.022 4.905 -10.374 1.00 94.69 97 GLU A N 1
ATOM 804 C CA . GLU A 1 97 ? 5.880 6.368 -10.286 1.00 94.69 97 GLU A CA 1
ATOM 805 C C . GLU A 1 97 ? 5.653 6.990 -11.672 1.00 94.69 97 GLU A C 1
ATOM 807 O O . GLU A 1 97 ? 4.789 7.849 -11.825 1.00 94.69 97 GLU A O 1
ATOM 812 N N . ARG A 1 98 ? 6.330 6.491 -12.719 1.00 94.94 98 ARG A N 1
ATOM 813 C CA . ARG A 1 98 ? 6.057 6.919 -14.102 1.00 94.94 98 ARG A CA 1
ATOM 814 C C . ARG A 1 98 ? 4.608 6.647 -14.506 1.00 94.94 98 ARG A C 1
ATOM 816 O O . ARG A 1 98 ? 3.943 7.524 -15.044 1.00 94.94 98 ARG A O 1
ATOM 823 N N . ARG A 1 99 ? 4.101 5.446 -14.215 1.00 94.50 99 ARG A N 1
ATOM 824 C CA . ARG A 1 99 ? 2.707 5.089 -14.516 1.00 94.50 99 ARG A CA 1
ATOM 825 C C . ARG A 1 99 ? 1.700 5.922 -13.724 1.00 94.50 99 ARG A C 1
ATOM 827 O O . ARG A 1 99 ? 0.613 6.172 -14.230 1.00 94.50 99 ARG A O 1
ATOM 834 N N . LEU A 1 100 ? 2.029 6.336 -12.500 1.00 92.94 100 LEU A N 1
ATOM 835 C CA . LEU A 1 100 ? 1.181 7.244 -11.720 1.00 92.94 100 LEU A CA 1
ATOM 836 C C . LEU A 1 100 ? 1.081 8.616 -12.390 1.00 92.94 100 LEU A C 1
ATOM 838 O O . LEU A 1 100 ? -0.027 9.109 -12.566 1.00 92.94 100 LEU A O 1
ATOM 842 N N . GLN A 1 101 ? 2.205 9.170 -12.848 1.00 89.44 101 GLN A N 1
ATOM 843 C CA . GLN A 1 101 ? 2.223 10.442 -13.579 1.00 89.44 101 GLN A CA 1
ATOM 844 C C . GLN A 1 101 ? 1.407 10.375 -14.878 1.00 89.44 101 GLN A C 1
ATOM 846 O O . GLN A 1 101 ? 0.684 11.311 -15.202 1.00 89.44 101 GLN A O 1
ATOM 851 N N . GLU A 1 102 ? 1.483 9.260 -15.613 1.00 90.50 102 GLU A N 1
ATOM 852 C CA . GLU A 1 102 ? 0.677 9.039 -16.823 1.00 90.50 102 GLU A CA 1
ATOM 853 C C . GLU A 1 102 ? -0.832 9.001 -16.520 1.00 90.50 102 GLU A C 1
ATOM 855 O O . GLU A 1 102 ? -1.627 9.547 -17.284 1.00 90.50 102 GLU A O 1
ATOM 860 N N . LEU A 1 103 ? -1.232 8.382 -15.402 1.00 84.81 103 LEU A N 1
ATOM 861 C CA . LEU A 1 103 ? -2.631 8.345 -14.963 1.00 84.81 103 LEU A CA 1
ATOM 862 C C . LEU A 1 103 ? -3.129 9.735 -14.550 1.00 84.81 103 LEU A C 1
ATOM 864 O O . LEU A 1 103 ? -4.214 10.135 -14.958 1.00 84.81 103 LEU A O 1
ATOM 868 N N . GLU A 1 104 ? -2.326 10.482 -13.792 1.00 81.06 104 GLU A N 1
ATOM 869 C CA . GLU A 1 104 ? -2.650 11.851 -13.371 1.00 81.06 104 GLU A CA 1
ATOM 870 C C . GLU A 1 104 ? -2.745 12.811 -14.567 1.00 81.06 104 GLU A C 1
ATOM 872 O O . GLU A 1 104 ? -3.636 13.656 -14.609 1.00 81.06 104 GLU A O 1
ATOM 877 N N . ALA A 1 105 ? -1.880 12.649 -15.573 1.00 79.75 105 ALA A N 1
ATOM 878 C CA . ALA A 1 105 ? -1.921 13.437 -16.804 1.00 79.75 105 ALA A CA 1
ATOM 879 C C . ALA A 1 105 ? -3.129 13.102 -17.697 1.00 79.75 105 ALA A C 1
ATOM 881 O O . ALA A 1 105 ? -3.595 13.967 -18.433 1.00 79.75 105 ALA A O 1
ATOM 882 N N . SER A 1 106 ? -3.641 11.868 -17.642 1.00 73.88 106 SER A N 1
ATOM 883 C CA . SER A 1 106 ? -4.835 11.452 -18.392 1.00 73.88 106 SER A CA 1
ATOM 884 C C . SER A 1 106 ? -6.150 11.911 -17.749 1.00 73.88 106 SER A C 1
ATOM 886 O O . SER A 1 106 ? -7.155 11.979 -18.453 1.00 73.88 106 SER A O 1
ATOM 888 N N . ASP A 1 107 ? -6.149 12.187 -16.442 1.00 64.50 107 ASP A N 1
ATOM 889 C CA . ASP A 1 107 ? -7.293 12.728 -15.689 1.00 64.50 107 ASP A CA 1
ATOM 890 C C . ASP A 1 107 ? -7.256 14.274 -15.595 1.00 64.50 107 ASP A C 1
ATOM 892 O O . ASP A 1 107 ? -8.137 14.882 -14.979 1.00 64.50 107 ASP A O 1
ATOM 896 N N . ALA A 1 108 ? -6.254 14.926 -16.201 1.00 53.22 108 ALA A N 1
ATOM 897 C CA . ALA A 1 108 ? -6.175 16.380 -16.296 1.00 53.22 108 ALA A CA 1
ATOM 898 C C . ALA A 1 108 ? -7.144 16.911 -17.382 1.00 53.22 108 ALA A C 1
ATOM 900 O O . ALA A 1 108 ? -7.172 16.353 -18.480 1.00 53.22 108 ALA A O 1
ATOM 901 N N . PRO A 1 109 ? -7.951 17.951 -17.084 1.00 51.44 109 PRO A N 1
ATOM 902 C CA . PRO A 1 109 ? -8.951 18.499 -18.006 1.00 51.44 109 PRO A CA 1
ATOM 903 C C . PRO A 1 109 ? -8.358 19.196 -19.236 1.00 51.44 109 PRO A C 1
ATOM 905 O O . PRO A 1 109 ? -7.245 19.765 -19.133 1.00 51.44 109 PRO A O 1
#

pLDDT: mean 89.93, std 8.93, range [51.44, 96.5]